Protein AF-A0A069P882-F1 (afdb_monomer)

Solvent-accessible surface area (backbone atoms only — not comparable to full-atom values): 5096 Å² total; per-residue (Å²): 136,84,90,81,86,86,74,93,61,96,49,38,70,53,72,46,77,48,67,45,99,88,69,50,76,43,81,49,76,49,77,47,80,37,64,44,87,52,60,94,93,51,76,77,42,76,37,94,68,57,66,74,85,71,82,59,64,41,46,78,54,56,80,93,79,40,61,70,70,43,84,46,86,124

Mean predicted aligned error: 7.08 Å

Secondary structure (DSSP, 8-state):
--------SSSEEEEEEEE-TTS-EEEEEEEE--EEPPPTTPPPEE-SSPPPPP-S-EESSSTTTS-EEE----

Organism: NCBI:txid1071679

Sequence (74 aa):
MKMELINATRMAAGYTMGTEPSGRESLVVVVKGTFRLPAPGEPVRLADEQAPLVLADTFTGQPGFSAPYYEVDY

InterPro domains:
  IPR018683 Domain of unknown function DUF2169 [PF09937] (23-74)

Nearest PDB structures (foldseek):
  2iu7-assembly1_J  TM=6.045E-01  e=1.270E+00  Escherichia coli
  2iuo-assembly1_C  TM=6.056E-01  e=1.438E+00  Escherichia coli
  3ua0-assembly1_B-2  TM=4.511E-01  e=6.018E+00  Bombyx mori

Foldseek 3Di:
DDDDDDDPDPWAKDWDWDADPVRDIDIDIDTDFDWDDDDVPDDIDTDPDYDYQDDDFDFPDDPPPGDTPDDHDD

Structure (mmCIF, N/CA/C/O backbone):
data_AF-A0A069P882-F1
#
_entry.id   AF-A0A069P882-F1
#
loop_
_atom_site.group_PDB
_atom_site.id
_atom_site.type_symbol
_atom_site.label_atom_id
_atom_site.label_alt_id
_atom_site.label_comp_id
_atom_site.label_asym_id
_atom_site.label_entity_id
_atom_site.label_seq_id
_atom_site.pdbx_PDB_ins_code
_atom_site.Cartn_x
_atom_site.Cartn_y
_atom_site.Cartn_z
_atom_site.occupancy
_atom_site.B_iso_or_equiv
_atom_site.auth_seq_id
_atom_site.auth_comp_id
_atom_site.auth_asym_id
_atom_site.auth_atom_id
_atom_site.pdbx_PDB_model_num
ATOM 1 N N . MET A 1 1 ? -17.791 -13.453 12.611 1.00 47.25 1 MET A N 1
ATOM 2 C CA . MET A 1 1 ? -17.688 -13.367 11.138 1.00 47.25 1 MET A CA 1
ATOM 3 C C . MET A 1 1 ? -16.389 -12.630 10.837 1.00 47.25 1 MET A C 1
ATOM 5 O O . MET A 1 1 ? -16.172 -11.601 11.462 1.00 47.25 1 MET A O 1
ATOM 9 N N . LYS A 1 2 ? -15.480 -13.187 10.027 1.00 70.12 2 LYS A N 1
ATOM 10 C CA . LYS A 1 2 ? -14.204 -12.536 9.679 1.00 70.12 2 LYS A CA 1
ATOM 11 C C . LYS A 1 2 ? -14.423 -11.701 8.418 1.00 70.12 2 LYS A C 1
ATOM 13 O O . LYS A 1 2 ? -15.095 -12.169 7.506 1.00 70.12 2 LYS A O 1
ATOM 18 N N . MET A 1 3 ? -13.892 -10.486 8.392 1.00 83.06 3 MET A N 1
ATOM 19 C CA . MET A 1 3 ? -13.933 -9.631 7.209 1.00 83.06 3 MET A CA 1
ATOM 20 C C . MET A 1 3 ? -12.985 -10.160 6.123 1.00 83.06 3 MET A C 1
ATOM 22 O O . MET A 1 3 ? -11.897 -10.647 6.434 1.00 83.06 3 MET A O 1
ATOM 26 N N . GLU A 1 4 ? -13.407 -10.071 4.862 1.00 89.94 4 GLU A N 1
ATOM 27 C CA . GLU A 1 4 ? -12.658 -10.521 3.687 1.00 89.94 4 GLU A CA 1
ATOM 28 C C . GLU A 1 4 ? -12.537 -9.370 2.678 1.00 89.94 4 GLU A C 1
ATOM 30 O O . GLU A 1 4 ? -13.539 -8.760 2.305 1.00 89.94 4 GLU A O 1
ATOM 35 N N . LEU A 1 5 ? -11.308 -9.070 2.242 1.00 90.62 5 LEU A N 1
ATOM 36 C CA . LEU A 1 5 ? -11.036 -8.094 1.187 1.00 90.62 5 LEU A CA 1
ATOM 37 C C . LEU A 1 5 ? -10.830 -8.830 -0.142 1.00 90.62 5 LEU A C 1
ATOM 39 O O . LEU A 1 5 ? -9.799 -9.470 -0.346 1.00 90.62 5 LEU A O 1
ATOM 43 N N . ILE A 1 6 ? -11.787 -8.703 -1.062 1.00 95.19 6 ILE A N 1
ATOM 44 C CA . ILE A 1 6 ? -11.673 -9.259 -2.415 1.00 95.19 6 ILE A CA 1
ATOM 45 C C . ILE A 1 6 ? -10.919 -8.259 -3.295 1.00 95.19 6 ILE A C 1
ATOM 47 O O . ILE A 1 6 ? -11.459 -7.229 -3.697 1.00 95.19 6 ILE A O 1
ATOM 51 N N . ASN A 1 7 ? -9.663 -8.568 -3.609 1.00 94.56 7 ASN A N 1
ATOM 52 C CA . ASN A 1 7 ? -8.830 -7.752 -4.487 1.00 94.56 7 ASN A CA 1
ATOM 53 C C . ASN A 1 7 ? -8.855 -8.297 -5.924 1.00 94.56 7 ASN A C 1
ATOM 55 O O . ASN A 1 7 ? -8.237 -9.315 -6.220 1.00 94.56 7 ASN A O 1
ATOM 59 N N . ALA A 1 8 ? -9.545 -7.598 -6.827 1.00 94.94 8 ALA A N 1
ATOM 60 C CA . ALA A 1 8 ? -9.610 -7.957 -8.248 1.00 94.94 8 ALA A CA 1
ATOM 61 C C . ALA A 1 8 ? -8.383 -7.493 -9.063 1.00 94.94 8 ALA A C 1
ATOM 63 O O . ALA A 1 8 ? -8.304 -7.733 -10.269 1.00 94.94 8 ALA A O 1
ATOM 64 N N . THR A 1 9 ? -7.434 -6.796 -8.435 1.00 95.00 9 THR A N 1
ATOM 65 C CA . THR A 1 9 ? -6.214 -6.306 -9.085 1.00 95.00 9 THR A CA 1
ATOM 66 C C . THR 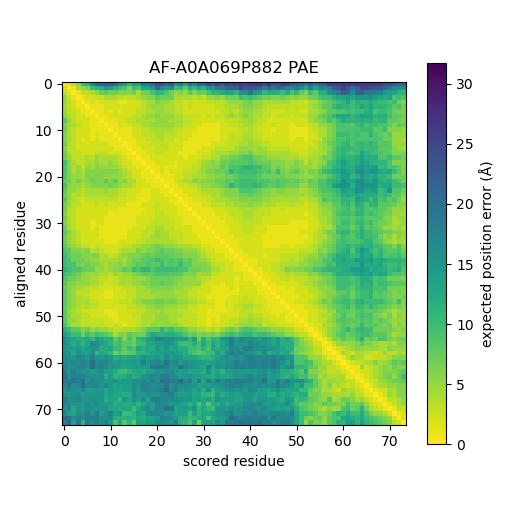A 1 9 ? -5.061 -7.302 -8.926 1.00 95.00 9 THR A C 1
ATOM 68 O O . THR A 1 9 ? -5.105 -8.207 -8.099 1.00 95.00 9 THR A O 1
ATOM 71 N N . ARG A 1 10 ? -3.979 -7.104 -9.690 1.00 95.38 10 ARG A N 1
ATOM 72 C CA . ARG A 1 10 ? -2.701 -7.821 -9.497 1.00 95.38 10 ARG A CA 1
ATOM 73 C C . ARG A 1 10 ? -1.752 -7.105 -8.524 1.00 95.38 10 ARG A C 1
ATOM 75 O O . ARG A 1 10 ? -0.561 -7.388 -8.512 1.00 95.38 10 ARG A O 1
ATOM 82 N N . MET A 1 11 ? -2.257 -6.126 -7.778 1.00 96.81 11 MET A N 1
ATOM 83 C CA . MET A 1 11 ? -1.479 -5.268 -6.882 1.00 96.81 11 MET A CA 1
ATOM 84 C C . MET A 1 11 ? -1.617 -5.729 -5.432 1.00 96.81 11 MET A C 1
ATOM 86 O O . MET A 1 11 ? -2.561 -6.442 -5.095 1.00 96.81 11 MET A O 1
ATOM 90 N N . ALA A 1 12 ? -0.702 -5.308 -4.558 1.00 95.31 12 ALA A N 1
ATOM 91 C CA . ALA A 1 12 ? -0.837 -5.573 -3.129 1.00 95.31 12 ALA A CA 1
ATOM 92 C C . ALA A 1 12 ? -2.000 -4.745 -2.562 1.00 95.31 12 ALA A C 1
ATOM 94 O O . ALA A 1 12 ? -2.104 -3.555 -2.858 1.00 95.31 12 ALA A O 1
ATOM 95 N N . ALA A 1 13 ? -2.864 -5.358 -1.753 1.00 94.56 13 ALA A N 1
ATOM 96 C CA . ALA A 1 13 ? -3.978 -4.664 -1.118 1.00 94.56 13 ALA A CA 1
ATOM 97 C C . ALA A 1 13 ? -4.131 -5.078 0.344 1.00 94.56 13 ALA A C 1
ATOM 99 O O . ALA A 1 13 ? -3.832 -6.213 0.717 1.00 94.56 13 ALA A O 1
ATOM 100 N N . GLY A 1 14 ? -4.598 -4.141 1.156 1.00 91.62 14 GLY A N 1
ATOM 101 C CA . GLY A 1 14 ? -4.799 -4.306 2.585 1.00 91.62 14 GLY A CA 1
ATOM 102 C C . GLY A 1 14 ? -5.836 -3.317 3.087 1.00 91.62 14 GLY A C 1
ATOM 103 O O . GLY A 1 14 ? -6.302 -2.451 2.344 1.00 91.62 14 GLY A O 1
ATOM 104 N N . TYR A 1 15 ? -6.220 -3.465 4.345 1.00 91.44 15 TYR A N 1
ATOM 105 C CA . TYR A 1 15 ? -7.120 -2.529 4.994 1.00 91.44 15 TYR A CA 1
ATOM 106 C C . TYR A 1 15 ? -6.746 -2.364 6.463 1.00 91.44 15 TYR A C 1
ATOM 108 O O . TYR A 1 15 ? -6.225 -3.291 7.084 1.00 91.44 15 TYR A O 1
ATOM 116 N N . THR A 1 16 ? -7.056 -1.194 7.005 1.00 89.19 16 THR A N 1
ATOM 117 C CA . THR A 1 16 ? -7.032 -0.905 8.438 1.00 89.19 16 THR A CA 1
ATOM 118 C C . THR A 1 16 ? -8.370 -0.301 8.859 1.00 89.19 16 THR A C 1
ATOM 120 O O . THR A 1 16 ? -9.199 0.068 8.021 1.00 89.19 16 THR A O 1
ATOM 123 N N . MET A 1 17 ? -8.607 -0.228 10.162 1.00 90.00 17 MET A N 1
ATOM 124 C CA . MET A 1 17 ? -9.795 0.393 10.732 1.00 90.00 17 MET A CA 1
ATOM 125 C C . MET A 1 17 ? -9.366 1.472 11.718 1.00 90.00 17 MET A C 1
ATOM 127 O O . MET A 1 17 ? -8.568 1.214 12.616 1.00 90.00 17 MET A O 1
ATOM 131 N N . GLY A 1 18 ? -9.910 2.670 11.544 1.00 88.31 18 GLY A N 1
ATOM 132 C CA . GLY A 1 18 ? -9.734 3.784 12.464 1.00 88.31 18 GLY A CA 1
ATOM 133 C C . GLY A 1 18 ? -11.046 4.113 13.158 1.00 88.31 18 GLY A C 1
ATOM 134 O O . GLY A 1 18 ? -12.118 3.988 12.566 1.00 88.31 18 GLY A O 1
ATOM 135 N N . THR A 1 19 ? -10.967 4.568 14.402 1.00 93.31 19 THR A N 1
ATOM 136 C CA . THR A 1 19 ? -12.121 5.106 15.125 1.00 93.31 19 THR A CA 1
ATOM 137 C C . THR A 1 19 ? -11.931 6.602 15.294 1.00 93.31 19 THR A C 1
ATOM 139 O O . THR A 1 19 ? -10.923 7.064 15.824 1.00 93.31 19 THR A O 1
ATOM 142 N N . GLU A 1 20 ? -12.902 7.375 14.833 1.00 91.62 20 GLU A N 1
ATOM 143 C CA . GLU A 1 20 ? -12.920 8.816 15.042 1.00 91.62 20 GLU A CA 1
ATOM 144 C C . GLU A 1 20 ? -13.245 9.160 16.503 1.00 91.62 20 GLU A C 1
ATOM 146 O O . GLU A 1 20 ? -1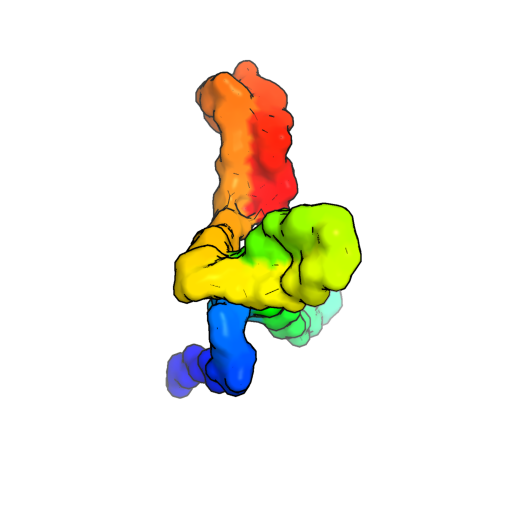3.892 8.365 17.188 1.00 91.62 20 GLU A O 1
ATOM 151 N N . PRO A 1 21 ? -12.923 10.377 16.986 1.00 92.88 21 PRO A N 1
ATOM 152 C CA . PRO A 1 21 ? -13.260 10.797 18.351 1.00 92.88 21 PRO A CA 1
ATOM 153 C C . PRO A 1 21 ? -14.754 10.695 18.699 1.00 92.88 21 PRO A C 1
ATOM 155 O O . PRO A 1 21 ? -15.115 10.591 19.867 1.00 92.88 21 PRO A O 1
ATOM 158 N N . SER A 1 22 ? -15.629 10.716 17.689 1.00 95.56 22 SER A N 1
ATOM 159 C CA . SER A 1 22 ? -17.077 10.529 17.834 1.00 95.56 22 SER A CA 1
ATOM 160 C C . SER A 1 22 ? -17.498 9.076 18.118 1.00 95.56 22 SER A C 1
ATOM 162 O O . SER A 1 22 ? -18.674 8.828 18.371 1.00 95.56 22 SER A O 1
ATOM 164 N N . GLY A 1 23 ? -16.570 8.117 18.049 1.00 92.75 23 GLY A N 1
ATOM 165 C CA . GLY A 1 23 ? -16.838 6.679 18.110 1.00 92.75 23 GLY A CA 1
ATOM 166 C C . GLY A 1 23 ? -17.203 6.056 16.760 1.00 92.75 23 GLY A C 1
ATOM 167 O O . GLY A 1 23 ? -17.443 4.853 16.696 1.00 92.75 23 GLY A O 1
ATOM 168 N N . ARG A 1 24 ? -17.250 6.840 15.672 1.00 95.12 24 ARG A N 1
ATOM 169 C CA . ARG A 1 24 ? -17.492 6.310 14.325 1.0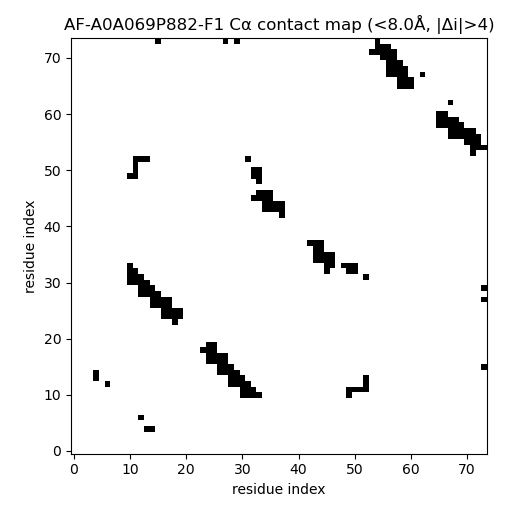0 95.12 24 ARG A CA 1
ATOM 170 C C . ARG A 1 24 ? -16.293 5.495 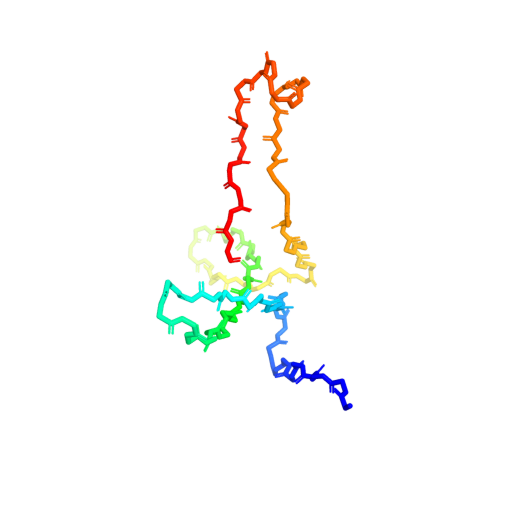13.847 1.00 95.12 24 ARG A C 1
ATOM 172 O O . ARG A 1 24 ? -15.172 5.995 13.844 1.00 95.12 24 ARG A O 1
ATOM 179 N N . GLU A 1 25 ? -16.548 4.273 13.396 1.00 94.12 25 GLU A N 1
ATOM 180 C CA . GLU A 1 25 ? -15.546 3.428 12.748 1.00 94.12 25 GLU A CA 1
ATOM 181 C C . GLU A 1 25 ? -15.468 3.735 11.248 1.00 94.12 25 GLU A C 1
ATOM 183 O O . GLU A 1 25 ? -16.488 3.852 10.564 1.00 94.12 25 GLU A O 1
ATOM 188 N N . SER A 1 26 ? -14.244 3.844 10.745 1.00 92.19 26 SER A N 1
ATOM 189 C CA . SER A 1 26 ? -13.914 4.071 9.343 1.00 92.19 26 SER A CA 1
ATOM 190 C C . SER A 1 26 ? -12.978 2.967 8.868 1.00 92.19 26 SER A C 1
ATOM 192 O O . SER A 1 26 ? -11.969 2.672 9.507 1.00 92.19 26 SER A O 1
ATOM 194 N N . LEU A 1 27 ? -13.305 2.366 7.727 1.00 91.94 27 LEU A N 1
ATOM 195 C CA . LEU A 1 27 ? -12.441 1.406 7.053 1.00 91.94 27 LEU A CA 1
ATOM 196 C C . LEU A 1 27 ? -11.573 2.139 6.030 1.00 91.94 27 LEU A C 1
ATOM 198 O O . LEU A 1 27 ? -12.101 2.778 5.119 1.00 91.94 27 LEU A O 1
ATOM 202 N N . VAL A 1 28 ? -10.257 1.991 6.139 1.00 90.31 28 VAL A N 1
ATOM 203 C CA . VAL A 1 28 ? -9.307 2.498 5.148 1.00 90.31 28 VAL A CA 1
ATOM 204 C C . VAL A 1 28 ? -8.791 1.319 4.338 1.00 90.31 28 VAL A C 1
ATOM 206 O O . VAL A 1 28 ? -8.273 0.355 4.895 1.00 90.31 28 VAL A O 1
ATOM 209 N N . VAL A 1 29 ? -8.969 1.372 3.020 1.00 92.69 29 VAL A N 1
ATOM 210 C CA . VAL A 1 29 ? -8.505 0.338 2.087 1.00 92.69 29 VAL A CA 1
ATOM 211 C C . VAL A 1 29 ? -7.384 0.915 1.243 1.00 92.69 29 VAL A C 1
ATOM 213 O O . VAL A 1 29 ? -7.531 1.991 0.666 1.00 92.69 29 VAL A O 1
ATOM 216 N N . VAL A 1 30 ? -6.283 0.177 1.131 1.00 91.94 30 VAL A N 1
ATOM 217 C CA . VAL A 1 30 ? -5.097 0.599 0.385 1.00 91.94 30 VAL A CA 1
ATOM 218 C C . VAL A 1 30 ? -4.757 -0.415 -0.687 1.00 91.94 30 VAL A C 1
ATOM 220 O O . VAL A 1 30 ? -4.800 -1.625 -0.466 1.00 91.94 30 VAL A O 1
ATOM 223 N N . VAL A 1 31 ? -4.392 0.103 -1.859 1.00 94.44 31 VAL A N 1
ATOM 224 C CA . VAL A 1 31 ? -3.904 -0.671 -2.998 1.00 94.44 31 VAL A CA 1
ATOM 225 C C . VAL A 1 31 ? -2.577 -0.069 -3.446 1.00 94.44 31 VAL A C 1
ATOM 227 O O . VAL A 1 31 ? -2.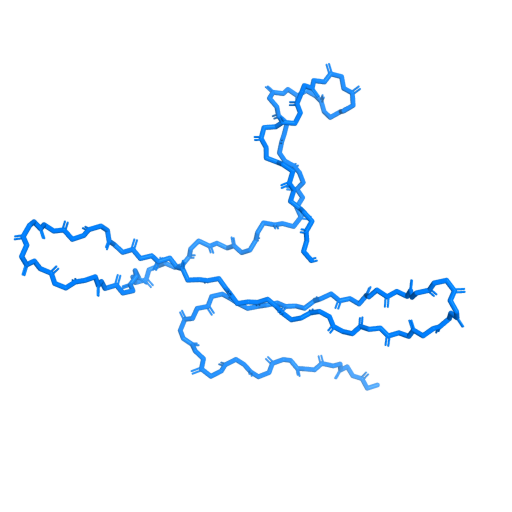509 1.117 -3.763 1.00 94.44 31 VAL A O 1
ATOM 230 N N . LYS A 1 32 ? -1.517 -0.881 -3.479 1.00 95.31 32 LYS A N 1
ATOM 231 C CA . LYS A 1 32 ? -0.169 -0.462 -3.873 1.00 95.31 32 LYS A CA 1
ATOM 232 C C . LYS A 1 32 ? 0.307 -1.211 -5.110 1.00 95.31 32 LYS A C 1
ATOM 234 O O . LYS A 1 32 ? 0.469 -2.431 -5.082 1.00 95.31 32 LYS A O 1
ATOM 239 N N . GLY A 1 33 ? 0.597 -0.451 -6.165 1.00 95.88 33 GLY A N 1
ATOM 240 C CA . GLY A 1 33 ? 1.192 -0.947 -7.402 1.00 95.88 33 GLY A CA 1
ATOM 241 C C . GLY A 1 33 ? 2.699 -0.708 -7.465 1.00 95.88 33 GLY A C 1
ATOM 242 O O . GLY A 1 33 ? 3.175 0.397 -7.222 1.00 95.88 33 GLY A O 1
ATOM 243 N N . THR A 1 34 ? 3.447 -1.742 -7.834 1.00 97.19 34 THR A N 1
ATOM 244 C CA . THR A 1 34 ? 4.866 -1.674 -8.199 1.00 97.19 34 THR A CA 1
ATOM 245 C C . THR A 1 34 ? 4.981 -1.763 -9.713 1.00 97.19 34 THR A C 1
ATOM 247 O O . THR A 1 34 ? 4.430 -2.682 -10.324 1.00 97.19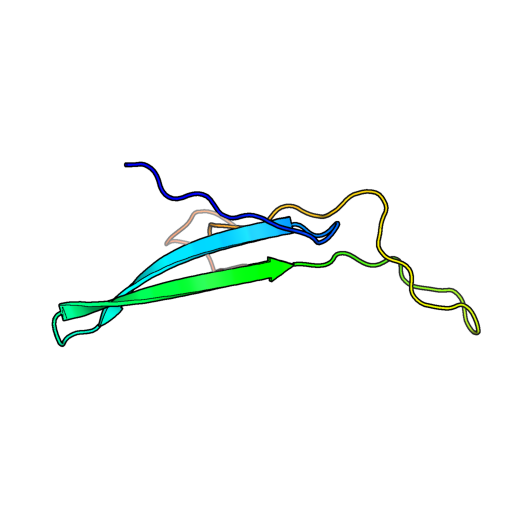 34 THR A O 1
ATOM 250 N N . PHE A 1 35 ? 5.700 -0.825 -10.324 1.00 96.94 35 PHE A N 1
ATOM 251 C CA . PHE A 1 35 ? 5.843 -0.725 -11.775 1.00 96.94 35 PHE A CA 1
ATOM 252 C C . PHE A 1 35 ? 7.311 -0.802 -12.181 1.00 96.94 35 PHE A C 1
ATOM 254 O O . PHE A 1 35 ? 8.192 -0.344 -11.454 1.00 96.94 35 PHE A O 1
ATOM 261 N N . ARG A 1 36 ? 7.576 -1.357 -13.366 1.00 96.50 36 ARG A N 1
ATOM 262 C CA . ARG A 1 36 ? 8.900 -1.270 -13.985 1.00 96.50 36 ARG A CA 1
ATOM 263 C C . ARG A 1 36 ? 9.078 0.105 -14.613 1.00 96.50 36 ARG A C 1
ATOM 265 O O . ARG A 1 36 ? 8.193 0.574 -15.330 1.00 96.50 36 ARG A O 1
ATOM 272 N N . LEU A 1 37 ? 10.243 0.706 -14.383 1.00 95.12 37 LEU A N 1
ATOM 273 C CA . LEU A 1 37 ? 10.652 1.903 -15.107 1.00 95.12 37 LEU A CA 1
ATOM 274 C C . LEU A 1 37 ? 10.873 1.538 -16.583 1.00 95.12 37 LEU A C 1
ATOM 276 O O . LEU A 1 37 ? 11.652 0.621 -16.859 1.00 95.12 37 LEU A O 1
ATOM 280 N N . PRO A 1 38 ? 10.174 2.193 -17.523 1.00 95.50 38 PRO A N 1
ATOM 281 C CA . PRO A 1 38 ? 10.318 1.890 -18.936 1.00 95.50 38 PRO A CA 1
ATOM 282 C C . PRO A 1 38 ? 11.579 2.542 -19.517 1.00 95.50 38 PRO A C 1
ATOM 284 O O . PRO A 1 38 ? 12.062 3.561 -19.019 1.00 95.50 38 PRO A O 1
ATOM 287 N N . ALA A 1 39 ? 12.075 1.986 -20.621 1.00 96.12 39 ALA A N 1
ATOM 288 C CA . ALA A 1 39 ? 12.999 2.700 -21.496 1.00 96.12 39 ALA A CA 1
ATOM 289 C C . ALA A 1 39 ? 12.277 3.866 -22.211 1.00 96.12 39 ALA A C 1
ATOM 291 O O . ALA A 1 39 ? 11.044 3.861 -22.306 1.00 96.12 39 ALA A O 1
ATOM 292 N N . PRO A 1 40 ? 13.004 4.868 -22.743 1.00 96.62 40 PRO A N 1
ATOM 293 C CA . PRO A 1 40 ? 12.388 5.950 -23.505 1.00 96.62 40 PRO A CA 1
ATOM 294 C C . PRO A 1 40 ? 11.525 5.417 -24.657 1.00 96.62 40 PRO A C 1
ATOM 296 O O . PRO A 1 40 ? 12.002 4.672 -25.508 1.00 96.62 40 PRO A O 1
ATOM 299 N N . GLY A 1 41 ? 10.250 5.810 -24.679 1.00 95.44 41 GLY A N 1
ATOM 300 C CA . GLY A 1 41 ? 9.283 5.380 -25.694 1.00 95.44 41 GLY A CA 1
ATOM 301 C C . GLY A 1 41 ? 8.558 4.063 -25.394 1.00 95.44 41 GLY A C 1
ATOM 302 O O . GLY A 1 41 ? 7.641 3.711 -26.133 1.00 95.44 41 GLY A O 1
ATOM 303 N N . GLU A 1 42 ? 8.899 3.354 -24.314 1.00 96.75 42 GLU A N 1
ATOM 304 C CA . GLU A 1 42 ? 8.159 2.165 -23.884 1.00 96.75 42 GLU A CA 1
ATOM 305 C C . GLU A 1 42 ? 7.018 2.497 -22.906 1.00 96.75 42 GLU A C 1
ATOM 307 O O . GLU A 1 42 ? 7.122 3.435 -22.111 1.00 96.75 42 GLU A O 1
ATOM 312 N N . PRO A 1 43 ? 5.925 1.710 -22.907 1.00 95.69 43 PRO A N 1
ATOM 313 C CA . PRO A 1 43 ? 4.870 1.860 -21.916 1.00 95.69 43 PRO A CA 1
ATOM 314 C C . PRO A 1 43 ? 5.318 1.344 -20.543 1.00 95.69 43 PRO A C 1
ATOM 316 O O . PRO A 1 43 ? 5.981 0.310 -20.430 1.00 95.69 43 PRO A O 1
ATOM 319 N N . VAL A 1 44 ? 4.873 2.022 -19.482 1.00 96.44 44 VAL A N 1
ATOM 320 C CA . VAL A 1 44 ? 4.992 1.528 -18.103 1.00 96.44 44 VAL A CA 1
ATOM 321 C C . VAL A 1 44 ? 4.245 0.199 -17.977 1.00 96.44 44 VAL A C 1
ATOM 323 O O . VAL A 1 44 ? 3.120 0.053 -18.460 1.00 96.44 44 VAL A O 1
ATOM 326 N N . ARG A 1 45 ? 4.858 -0.775 -17.302 1.00 96.88 45 ARG A N 1
ATOM 327 C CA . ARG A 1 45 ? 4.256 -2.087 -17.038 1.00 96.88 45 ARG A CA 1
ATOM 328 C C . ARG A 1 45 ? 4.230 -2.357 -15.544 1.00 96.88 45 ARG A C 1
ATOM 330 O O . ARG A 1 45 ? 5.162 -1.987 -14.827 1.00 96.88 45 ARG A O 1
ATOM 337 N N . LEU A 1 46 ? 3.175 -3.027 -15.086 1.00 97.62 46 LEU A N 1
ATOM 338 C CA . LEU A 1 46 ? 3.142 -3.566 -13.731 1.00 97.62 46 LEU A CA 1
ATOM 339 C C . LEU A 1 46 ? 4.295 -4.568 -13.576 1.00 97.62 46 LEU A C 1
ATOM 341 O O . LEU A 1 46 ? 4.555 -5.356 -14.485 1.00 97.62 46 LEU A O 1
ATOM 345 N N . ALA A 1 47 ? 5.009 -4.499 -12.458 1.00 96.94 47 ALA A N 1
ATOM 346 C CA . ALA A 1 47 ? 6.055 -5.460 -12.150 1.00 96.94 47 ALA A CA 1
ATOM 347 C C . ALA A 1 47 ? 5.441 -6.841 -11.866 1.00 96.94 47 ALA A C 1
ATOM 349 O O . ALA A 1 47 ? 4.399 -6.932 -11.214 1.00 96.94 47 ALA A O 1
ATOM 350 N N . ASP A 1 48 ? 6.101 -7.903 -12.336 1.00 94.69 48 ASP A N 1
ATOM 351 C CA . ASP A 1 48 ? 5.668 -9.288 -12.090 1.00 94.69 48 ASP A CA 1
ATOM 352 C C . ASP A 1 48 ? 5.633 -9.607 -10.587 1.00 94.69 48 ASP A C 1
ATOM 354 O O . ASP A 1 48 ? 4.745 -10.310 -10.113 1.00 94.69 48 ASP A O 1
ATOM 358 N N . GLU A 1 49 ? 6.570 -9.026 -9.836 1.00 95.94 49 GLU A N 1
ATOM 359 C CA . GLU A 1 49 ? 6.618 -9.072 -8.381 1.00 95.94 49 GLU A CA 1
ATOM 360 C C . GLU A 1 49 ? 6.223 -7.708 -7.803 1.00 95.94 49 GLU A C 1
ATOM 362 O O . GLU A 1 49 ? 6.759 -6.666 -8.188 1.00 95.94 49 GLU A O 1
ATOM 367 N N . GLN A 1 50 ? 5.259 -7.715 -6.884 1.00 96.69 50 GLN A N 1
ATOM 368 C CA . GLN A 1 50 ? 4.813 -6.520 -6.178 1.00 96.69 50 GLN A CA 1
ATOM 369 C C . GLN A 1 50 ? 5.556 -6.393 -4.851 1.00 96.69 50 GLN A C 1
ATOM 371 O O . GLN A 1 50 ? 5.598 -7.340 -4.069 1.00 96.69 50 GLN A O 1
ATOM 376 N N . ALA A 1 51 ? 6.077 -5.202 -4.557 1.00 93.75 51 ALA A N 1
ATOM 377 C CA . ALA A 1 51 ? 6.607 -4.914 -3.233 1.00 93.75 51 ALA A CA 1
ATOM 378 C C . ALA A 1 51 ? 5.475 -4.996 -2.184 1.00 93.75 51 ALA A C 1
ATOM 380 O O . ALA A 1 51 ? 4.399 -4.422 -2.406 1.00 93.75 51 ALA A O 1
ATOM 381 N N . PRO A 1 52 ? 5.699 -5.644 -1.026 1.00 91.31 52 PRO A N 1
ATOM 382 C CA . PRO A 1 52 ? 4.665 -5.843 -0.010 1.00 91.31 52 PRO A CA 1
ATOM 383 C C . PRO A 1 52 ? 4.235 -4.511 0.603 1.00 91.31 52 PRO A C 1
ATOM 385 O O . PRO A 1 52 ? 5.026 -3.568 0.635 1.00 91.3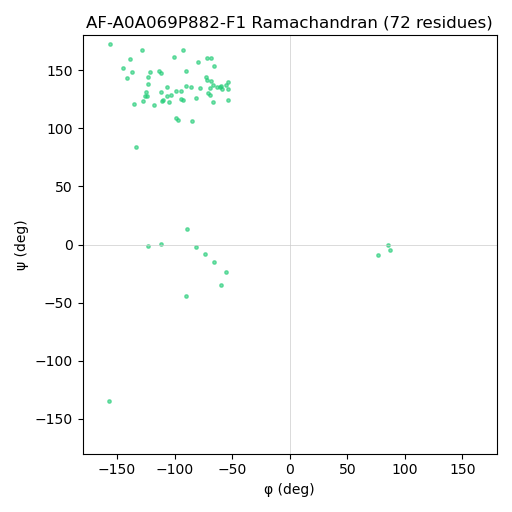1 52 PRO A O 1
ATOM 388 N N . LEU A 1 53 ? 3.005 -4.410 1.115 1.00 88.44 53 LEU A N 1
ATOM 389 C CA . LEU A 1 53 ? 2.619 -3.260 1.939 1.00 88.44 53 LEU A CA 1
ATOM 390 C C . LEU A 1 53 ? 3.541 -3.184 3.164 1.00 88.44 53 LEU A C 1
ATOM 392 O O . LEU A 1 53 ? 3.806 -4.198 3.805 1.00 88.44 53 LEU A O 1
ATOM 396 N N . VAL A 1 54 ? 4.049 -1.990 3.459 1.00 81.88 54 VAL A N 1
ATOM 397 C CA . VAL A 1 54 ? 4.894 -1.746 4.632 1.00 81.88 54 VAL A CA 1
ATOM 398 C C . VAL A 1 54 ? 3.967 -1.253 5.732 1.00 81.88 54 VAL A C 1
ATOM 400 O O . VAL A 1 54 ? 3.190 -0.345 5.488 1.00 81.88 54 VAL A O 1
ATOM 403 N N . LEU A 1 55 ? 3.981 -1.913 6.885 1.00 73.44 55 LEU A N 1
ATOM 404 C CA . LEU A 1 55 ? 3.030 -1.686 7.984 1.00 73.44 55 LEU A CA 1
ATOM 405 C C . LEU A 1 55 ? 3.679 -1.054 9.218 1.00 73.44 55 LEU A C 1
ATOM 407 O O . LEU A 1 55 ? 3.032 -0.909 10.248 1.00 73.44 55 LEU A O 1
ATOM 411 N N . ALA A 1 56 ? 4.977 -0.787 9.144 1.00 70.69 56 ALA A N 1
ATOM 412 C CA . ALA A 1 56 ? 5.746 -0.264 10.251 1.00 70.69 56 ALA A CA 1
ATOM 413 C C . ALA A 1 56 ? 6.744 0.757 9.729 1.00 70.69 56 ALA A C 1
ATOM 415 O O . ALA A 1 56 ? 7.353 0.555 8.671 1.00 70.69 56 ALA A O 1
ATOM 416 N N . ASP A 1 57 ? 6.947 1.795 10.527 1.00 74.44 57 ASP A N 1
ATOM 417 C CA . ASP A 1 57 ? 8.031 2.735 10.333 1.00 74.44 57 ASP A CA 1
ATOM 418 C C . ASP A 1 57 ? 9.364 2.003 10.254 1.00 74.44 57 ASP A C 1
ATOM 420 O O . ASP A 1 57 ? 9.663 1.066 11.005 1.00 74.44 57 ASP A O 1
ATOM 424 N N . THR A 1 58 ? 10.202 2.477 9.346 1.00 72.50 58 THR A N 1
ATOM 425 C CA . THR A 1 58 ? 11.598 2.058 9.291 1.00 72.50 58 THR A CA 1
ATOM 426 C C . THR A 1 58 ? 12.447 3.196 9.809 1.00 72.50 58 THR A C 1
ATOM 428 O O . THR A 1 58 ? 12.231 4.354 9.459 1.00 72.50 58 THR A O 1
ATOM 431 N N . PHE A 1 59 ? 13.420 2.876 10.652 1.00 74.12 59 PHE A N 1
ATOM 432 C CA . PHE A 1 59 ? 14.296 3.855 11.282 1.00 74.12 59 PHE A CA 1
ATOM 433 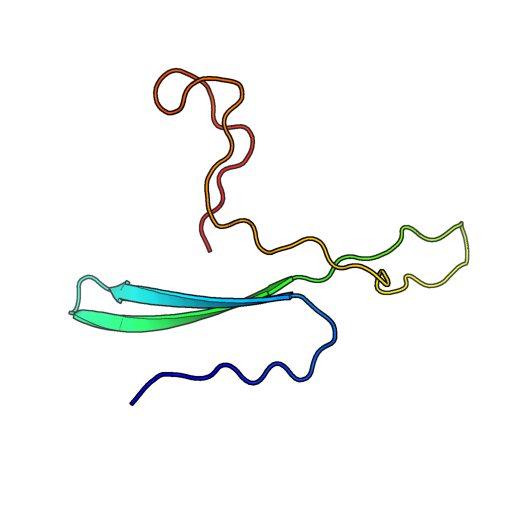C C . PHE A 1 59 ? 15.721 3.671 10.771 1.00 74.12 59 PHE A C 1
ATOM 435 O O . PHE A 1 59 ? 16.141 2.561 10.448 1.00 74.12 59 PHE A O 1
ATOM 442 N N . THR A 1 60 ? 16.481 4.764 10.718 1.00 79.25 60 THR A N 1
ATOM 443 C CA . THR A 1 60 ? 17.909 4.730 10.344 1.00 79.25 60 THR A CA 1
ATOM 444 C C . THR A 1 60 ? 18.785 3.989 11.362 1.00 79.25 60 THR A C 1
ATOM 446 O O . THR A 1 60 ? 19.918 3.623 11.056 1.00 79.25 60 THR A O 1
ATOM 449 N N . GLY A 1 61 ? 18.261 3.753 12.566 1.00 81.00 61 GLY A N 1
ATOM 450 C CA . GLY A 1 61 ? 18.886 2.989 13.636 1.00 81.00 61 GLY A CA 1
ATOM 451 C C . GLY A 1 61 ? 17.833 2.452 14.605 1.00 81.00 61 GLY A C 1
ATOM 452 O O . GLY A 1 61 ? 16.807 1.917 14.193 1.00 81.00 61 GLY A O 1
ATOM 453 N N . GLN A 1 62 ? 18.071 2.586 15.911 1.00 80.81 62 GLN A N 1
ATOM 454 C CA . GLN A 1 62 ? 17.129 2.100 16.919 1.00 80.81 62 GLN A CA 1
ATOM 455 C C . GLN A 1 62 ? 15.845 2.965 16.952 1.00 80.81 62 GLN A C 1
ATOM 457 O O . GLN A 1 62 ? 15.953 4.196 17.044 1.00 80.81 62 GLN A O 1
ATOM 462 N N . PRO A 1 63 ? 14.639 2.362 16.913 1.00 75.31 63 PRO A N 1
ATOM 463 C CA . PRO A 1 63 ? 13.375 3.089 17.051 1.00 75.31 63 PRO A CA 1
ATOM 464 C C . PRO A 1 63 ? 13.330 3.920 18.339 1.00 75.31 63 PRO A C 1
ATOM 466 O O . PRO A 1 63 ? 13.777 3.461 19.391 1.00 75.31 63 PRO A O 1
ATOM 469 N N . GLY A 1 64 ? 12.830 5.155 18.257 1.00 78.50 64 GLY A N 1
ATOM 470 C CA . GLY A 1 64 ? 12.771 6.093 19.389 1.00 78.50 64 GLY A CA 1
ATOM 471 C C . GLY A 1 64 ? 14.099 6.777 19.757 1.00 78.50 64 GLY A C 1
ATOM 472 O O . GLY A 1 64 ? 14.090 7.723 20.538 1.00 78.50 64 GLY A O 1
ATOM 473 N N . PHE A 1 65 ? 15.224 6.350 19.171 1.00 79.62 65 PHE A N 1
ATOM 474 C CA . PHE A 1 65 ? 16.555 6.951 19.370 1.00 79.62 65 PHE A CA 1
ATOM 475 C C . PHE A 1 65 ? 17.212 7.422 18.065 1.00 79.62 65 PHE A C 1
ATOM 477 O O . PHE A 1 65 ? 18.323 7.949 18.081 1.00 79.62 65 PHE A O 1
ATOM 484 N N . SER A 1 66 ? 16.549 7.224 16.927 1.00 79.56 66 SER A N 1
ATOM 485 C CA . SER A 1 66 ? 17.040 7.612 15.606 1.00 79.56 66 SER A CA 1
ATOM 486 C C . SER A 1 66 ? 15.921 8.210 14.764 1.00 79.56 66 SER A C 1
ATOM 488 O O . SER A 1 66 ? 14.738 8.011 15.050 1.00 79.56 66 SER A O 1
ATOM 490 N N . ALA A 1 67 ? 16.304 8.963 13.732 1.00 78.19 67 ALA A N 1
ATOM 491 C CA . ALA A 1 67 ? 15.343 9.570 12.826 1.00 78.19 67 ALA A CA 1
ATOM 492 C C . ALA A 1 67 ? 14.594 8.484 12.023 1.00 78.19 67 ALA A C 1
ATOM 494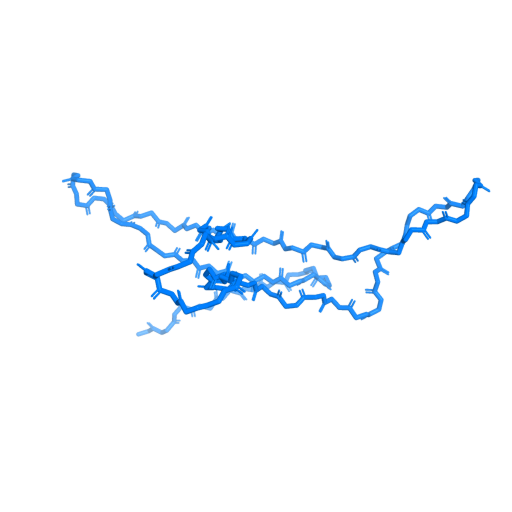 O O . ALA A 1 67 ? 15.249 7.547 11.529 1.00 78.19 67 ALA A O 1
ATOM 495 N N . PRO A 1 68 ? 13.261 8.617 11.858 1.00 70.38 68 PRO A N 1
ATOM 496 C CA . PRO A 1 68 ? 12.501 7.820 10.902 1.00 70.38 68 PRO A CA 1
ATOM 497 C C . PRO A 1 68 ? 13.128 7.939 9.511 1.00 70.38 68 PRO A C 1
ATOM 499 O O . PRO A 1 68 ? 13.489 9.030 9.070 1.00 70.38 68 PRO A O 1
ATOM 502 N N . TYR A 1 69 ? 13.297 6.806 8.839 1.00 69.62 69 TYR A N 1
ATOM 503 C CA . TYR A 1 69 ? 13.740 6.736 7.450 1.00 69.62 69 TYR A CA 1
ATOM 504 C C . TYR A 1 69 ? 12.535 6.763 6.504 1.00 69.62 69 TYR A C 1
ATOM 506 O O . TYR A 1 69 ? 12.518 7.539 5.551 1.00 69.62 69 TYR A O 1
ATOM 514 N N . TYR A 1 70 ? 11.500 5.983 6.832 1.00 68.56 70 TYR A N 1
ATOM 515 C CA . TYR A 1 70 ? 10.162 6.086 6.253 1.00 68.56 70 TYR A CA 1
ATOM 516 C C . TYR A 1 70 ? 9.136 6.007 7.380 1.00 68.56 70 TYR A C 1
ATOM 518 O O . TYR A 1 70 ? 9.109 5.005 8.096 1.00 68.56 70 TYR A O 1
ATOM 526 N N . GLU A 1 71 ? 8.322 7.052 7.512 1.00 58.38 71 GLU A N 1
ATOM 527 C CA . GLU A 1 71 ? 7.083 7.034 8.293 1.00 58.38 71 GLU A CA 1
ATOM 528 C C . GLU A 1 71 ? 6.000 6.391 7.418 1.00 58.38 71 GLU A C 1
ATOM 530 O O . GLU A 1 71 ? 5.840 6.770 6.251 1.00 58.38 71 GLU A O 1
ATOM 535 N N . VAL A 1 72 ? 5.336 5.352 7.921 1.00 63.00 72 VAL A N 1
ATOM 536 C CA . VAL A 1 72 ? 4.389 4.548 7.146 1.00 63.00 72 VAL A CA 1
ATOM 537 C C . VAL A 1 72 ? 3.113 4.322 7.941 1.00 63.00 72 VAL A C 1
ATOM 539 O O . VAL A 1 72 ? 2.902 3.257 8.515 1.00 63.00 72 VAL A O 1
ATOM 542 N N . ASP A 1 73 ? 2.229 5.311 7.861 1.00 59.44 73 ASP A N 1
ATOM 543 C CA . ASP A 1 73 ? 0.850 5.216 8.323 1.00 59.44 73 ASP A CA 1
ATOM 544 C C . ASP A 1 73 ? -0.089 5.224 7.113 1.00 59.44 73 ASP A C 1
ATOM 546 O O . ASP A 1 73 ? -0.061 6.146 6.290 1.00 59.44 73 ASP A O 1
ATOM 550 N N . TYR A 1 74 ? -0.922 4.189 6.984 1.00 59.53 74 TYR A N 1
ATOM 551 C CA . TYR A 1 74 ? -2.040 4.178 6.043 1.00 59.53 74 TYR A CA 1
ATOM 552 C C . TYR A 1 74 ? -3.279 3.523 6.641 1.00 59.53 74 TYR A C 1
ATOM 554 O O . TYR A 1 74 ? -3.127 2.641 7.517 1.00 59.53 74 TYR A O 1
#

pLDDT: mean 86.92, std 11.66, range [47.25, 97.62]

Radius of gyration: 16.97 Å; Cα contacts (8 Å, |Δi|>4): 99; chains: 1; bounding box: 37×24×45 Å